Protein AF-A0A850RDX6-F1 (afdb_monomer_lite)

Radius of gyration: 17.71 Å; chains: 1; bounding box: 39×36×41 Å

pLDDT: mean 87.38, std 7.44, range [51.72, 96.69]

Structure (mmCIF, N/CA/C/O backbone):
data_AF-A0A850RDX6-F1
#
_entry.id   AF-A0A850RDX6-F1
#
loop_
_atom_site.group_PDB
_atom_site.id
_atom_site.type_symbol
_atom_site.label_atom_id
_atom_site.label_alt_id
_atom_site.label_comp_id
_atom_site.label_asym_id
_atom_site.label_entity_id
_atom_site.label_seq_id
_atom_site.pdbx_PDB_ins_code
_atom_site.Cartn_x
_atom_site.Cartn_y
_atom_site.Cartn_z
_atom_site.occupancy
_atom_site.B_iso_or_equiv
_atom_site.auth_seq_id
_atom_site.auth_comp_id
_atom_site.auth_asym_id
_atom_site.auth_atom_id
_atom_site.pdbx_PDB_model_num
ATOM 1 N N . MET A 1 1 ? 1.897 1.289 -4.566 1.00 67.62 1 MET A N 1
ATOM 2 C CA . MET A 1 1 ? 2.453 -0.069 -4.404 1.00 67.62 1 MET A CA 1
ATOM 3 C C . MET A 1 1 ? 2.011 -0.665 -3.078 1.00 67.62 1 MET A C 1
ATOM 5 O O . MET A 1 1 ? 1.004 -1.348 -3.097 1.00 67.62 1 MET A O 1
ATOM 9 N N . ILE A 1 2 ? 2.651 -0.337 -1.947 1.00 82.31 2 ILE A N 1
ATOM 10 C CA . ILE A 1 2 ? 2.385 -0.989 -0.646 1.00 82.31 2 ILE A CA 1
ATOM 11 C C . ILE A 1 2 ? 0.905 -0.919 -0.239 1.00 82.31 2 ILE A C 1
ATOM 13 O O . ILE A 1 2 ? 0.315 -1.937 0.099 1.00 82.31 2 ILE A O 1
ATOM 17 N N . GLY A 1 3 ? 0.272 0.251 -0.385 1.00 88.31 3 GLY A N 1
ATOM 18 C CA . GLY A 1 3 ? -1.148 0.407 -0.048 1.00 88.31 3 GLY A CA 1
ATOM 19 C C . GLY A 1 3 ? -2.070 -0.517 -0.842 1.00 88.31 3 GLY A C 1
ATOM 20 O O . GLY A 1 3 ? -2.972 -1.102 -0.269 1.00 88.31 3 GLY A O 1
ATOM 21 N N . LEU A 1 4 ? -1.803 -0.737 -2.134 1.00 89.56 4 LEU A N 1
ATOM 22 C CA . LEU A 1 4 ? -2.600 -1.659 -2.954 1.00 89.56 4 LEU A CA 1
ATOM 23 C C . LEU A 1 4 ? -2.433 -3.115 -2.502 1.00 89.56 4 LEU A C 1
ATOM 25 O O . LEU A 1 4 ? -3.390 -3.874 -2.556 1.00 89.56 4 LEU A O 1
ATOM 29 N N . SER A 1 5 ? -1.242 -3.512 -2.051 1.00 88.88 5 SER A N 1
ATOM 30 C CA . SER A 1 5 ? -1.009 -4.858 -1.511 1.00 88.88 5 SER A CA 1
ATOM 31 C C . SER A 1 5 ? -1.754 -5.074 -0.192 1.00 88.88 5 SER A C 1
ATOM 33 O O . SER A 1 5 ? -2.373 -6.117 -0.013 1.00 88.88 5 SER A O 1
ATOM 35 N N . ILE A 1 6 ? -1.769 -4.072 0.694 1.00 90.06 6 ILE A N 1
ATOM 36 C CA . ILE A 1 6 ? -2.556 -4.119 1.937 1.00 90.06 6 ILE A CA 1
ATOM 37 C C . ILE A 1 6 ? -4.049 -4.265 1.613 1.00 90.06 6 ILE A C 1
ATOM 39 O O . ILE A 1 6 ? -4.718 -5.123 2.176 1.00 90.06 6 ILE A O 1
ATOM 43 N N . LEU A 1 7 ? -4.569 -3.486 0.661 1.00 92.44 7 LEU A N 1
ATOM 44 C CA . LEU A 1 7 ? -5.976 -3.576 0.258 1.00 92.44 7 LEU A CA 1
ATOM 45 C C . LEU A 1 7 ? -6.333 -4.954 -0.316 1.00 92.44 7 LEU A C 1
ATOM 47 O O . LEU A 1 7 ? -7.387 -5.483 0.014 1.00 92.44 7 LEU A O 1
ATOM 51 N N . GLN A 1 8 ? -5.447 -5.566 -1.108 1.00 92.31 8 GLN A N 1
ATOM 52 C CA . GLN A 1 8 ? -5.640 -6.929 -1.618 1.00 92.31 8 GLN A CA 1
ATOM 53 C C . GLN A 1 8 ? -5.712 -7.970 -0.499 1.00 92.31 8 GLN A C 1
ATOM 55 O O . GLN A 1 8 ? -6.580 -8.835 -0.531 1.00 92.31 8 GLN A O 1
ATOM 60 N N . LEU A 1 9 ? -4.865 -7.850 0.525 1.00 89.75 9 LEU A N 1
ATOM 61 C CA . LEU A 1 9 ? -4.893 -8.736 1.691 1.00 89.75 9 LEU A CA 1
ATOM 62 C C . LEU A 1 9 ? -6.160 -8.569 2.539 1.00 89.75 9 LEU A C 1
ATOM 64 O O . LEU A 1 9 ? -6.644 -9.528 3.137 1.00 89.75 9 LEU A O 1
ATOM 68 N N . LEU A 1 10 ? -6.695 -7.350 2.597 1.00 90.12 10 LEU A N 1
ATOM 69 C CA . LEU A 1 10 ? -7.866 -7.030 3.409 1.00 90.12 10 LEU A CA 1
ATOM 70 C C . LEU A 1 10 ? -9.194 -7.199 2.660 1.00 90.12 10 LEU A C 1
ATOM 72 O O . LEU A 1 10 ? -10.236 -7.248 3.310 1.00 90.12 10 LEU A O 1
ATOM 76 N N . LYS A 1 11 ? -9.198 -7.317 1.323 1.00 86.81 11 LYS A N 1
ATOM 77 C CA . LYS A 1 11 ? -10.439 -7.344 0.523 1.00 86.81 11 LYS A CA 1
ATOM 78 C C . LYS A 1 11 ? -11.389 -8.489 0.885 1.00 86.81 11 LYS A C 1
ATOM 80 O O . LYS A 1 11 ? -12.593 -8.350 0.719 1.00 86.81 11 LYS A O 1
ATOM 85 N N . SER A 1 12 ? -10.860 -9.595 1.411 1.00 79.81 12 SER A N 1
ATOM 86 C CA . SER A 1 12 ? -11.628 -10.771 1.844 1.00 79.81 12 SER A CA 1
ATOM 87 C C . SER A 1 12 ? -12.097 -10.711 3.305 1.00 79.81 12 SER A C 1
ATOM 89 O O . SER A 1 12 ? -12.653 -11.686 3.809 1.00 79.81 12 SER A O 1
ATOM 91 N N . LYS A 1 13 ? -11.866 -9.595 4.013 1.00 84.69 13 LYS A N 1
ATOM 92 C CA . LYS A 1 13 ? -12.228 -9.412 5.426 1.00 84.69 13 LYS A CA 1
ATOM 93 C C . LYS A 1 13 ? -13.452 -8.489 5.548 1.00 84.69 13 LYS A C 1
ATOM 95 O O . LYS A 1 13 ? -13.281 -7.288 5.746 1.00 84.69 13 LYS A O 1
ATOM 100 N N . PRO A 1 14 ? -14.691 -9.019 5.490 1.00 73.81 14 PRO A N 1
ATOM 101 C CA . PRO A 1 14 ? -15.913 -8.206 5.407 1.00 73.81 14 PRO A CA 1
ATOM 102 C C . PRO A 1 14 ? -16.181 -7.339 6.647 1.00 73.81 14 PRO A C 1
ATOM 104 O O . PRO A 1 14 ?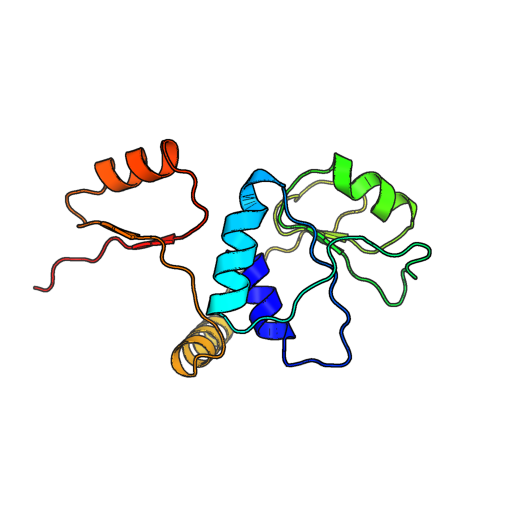 -16.933 -6.373 6.575 1.00 73.81 14 PRO A O 1
ATOM 107 N N . ILE A 1 15 ? -15.560 -7.664 7.782 1.00 81.19 15 ILE A N 1
ATOM 108 C CA . ILE A 1 15 ? -15.708 -6.926 9.044 1.00 81.19 15 ILE A CA 1
ATOM 109 C C . ILE A 1 15 ? -14.949 -5.586 9.000 1.00 81.19 15 ILE A C 1
ATOM 111 O O . ILE A 1 15 ? -15.291 -4.650 9.721 1.00 81.19 15 ILE A O 1
ATOM 115 N N . ILE A 1 16 ? -13.929 -5.463 8.145 1.00 86.94 16 ILE A N 1
ATOM 116 C CA . ILE A 1 16 ? -13.044 -4.299 8.123 1.00 86.94 16 ILE A CA 1
ATOM 117 C C . ILE A 1 16 ? -13.573 -3.275 7.117 1.00 86.94 16 ILE A C 1
ATOM 119 O O . ILE A 1 16 ? -13.501 -3.470 5.904 1.00 86.94 16 ILE A O 1
ATOM 123 N N . LYS A 1 17 ? -14.065 -2.140 7.623 1.00 90.44 17 LYS A N 1
ATOM 124 C CA . LYS A 1 17 ? -14.367 -0.967 6.793 1.00 90.44 17 LYS A CA 1
ATOM 125 C C . LYS A 1 17 ? -13.074 -0.218 6.488 1.00 90.44 17 LYS A C 1
ATOM 127 O O . LYS A 1 17 ? -12.299 0.079 7.392 1.00 90.44 17 LYS A O 1
ATOM 132 N N . ILE A 1 18 ? -12.847 0.086 5.212 1.00 92.00 18 ILE A N 1
ATOM 133 C CA . ILE A 1 18 ? -11.614 0.725 4.748 1.00 92.00 18 ILE A CA 1
ATOM 134 C C . ILE A 1 18 ? -11.935 2.058 4.078 1.00 92.00 18 ILE A C 1
ATOM 136 O O . ILE A 1 18 ? -12.694 2.119 3.107 1.00 92.00 18 ILE A O 1
ATOM 140 N N . TRP A 1 19 ? -11.273 3.108 4.560 1.00 92.50 19 TRP A N 1
ATOM 141 C CA . TRP A 1 19 ? -11.228 4.424 3.932 1.00 92.50 19 TRP A CA 1
ATOM 142 C C . TRP A 1 19 ? -9.841 4.647 3.339 1.00 92.50 19 TRP A C 1
ATOM 144 O O . TRP A 1 19 ? -8.834 4.518 4.034 1.00 92.50 19 TRP A O 1
ATOM 154 N N . SER A 1 20 ? -9.771 4.977 2.050 1.00 91.88 20 SER A N 1
ATOM 155 C CA . SER A 1 20 ? -8.499 5.176 1.351 1.00 91.88 20 SER A CA 1
ATOM 156 C C . SER A 1 20 ? -8.303 6.644 0.992 1.00 91.88 20 SER A C 1
ATOM 158 O O . SER A 1 20 ? -8.996 7.169 0.122 1.00 91.88 20 SER A O 1
ATOM 160 N N . GLN A 1 21 ? -7.323 7.293 1.616 1.00 91.38 21 GLN A N 1
ATOM 161 C CA . GLN A 1 21 ? -6.906 8.650 1.264 1.00 91.38 21 GLN A CA 1
ATOM 162 C C . GLN A 1 21 ? -5.770 8.594 0.240 1.00 91.38 21 GLN A C 1
ATOM 164 O O . GLN A 1 21 ? -4.687 8.076 0.520 1.00 91.38 21 GLN A O 1
ATOM 169 N N . VAL A 1 22 ? -6.005 9.123 -0.962 1.00 89.50 22 VAL A N 1
ATOM 170 C CA . VAL A 1 22 ? -5.027 9.114 -2.058 1.00 89.50 22 VAL A CA 1
ATOM 171 C C . VAL A 1 22 ? -4.840 10.533 -2.577 1.00 89.50 22 VAL A C 1
ATOM 173 O O . VAL A 1 22 ? -5.804 11.265 -2.775 1.00 89.50 22 VAL A O 1
ATOM 176 N N . ARG A 1 23 ? -3.584 10.930 -2.819 1.00 86.75 23 ARG A N 1
ATOM 177 C CA . ARG A 1 23 ? -3.266 12.236 -3.421 1.00 86.75 23 ARG A CA 1
ATOM 178 C C . ARG A 1 23 ? -3.949 12.361 -4.788 1.00 86.75 23 ARG A C 1
ATOM 180 O O . ARG A 1 23 ? -3.954 11.387 -5.539 1.00 86.75 23 ARG A O 1
ATOM 187 N N . SER A 1 24 ? -4.412 13.558 -5.144 1.00 86.12 24 SER A N 1
ATOM 188 C CA . SER A 1 24 ? -5.046 13.848 -6.444 1.00 86.12 24 SER A CA 1
ATOM 189 C C . SER A 1 24 ? -4.222 13.330 -7.630 1.00 86.12 24 SER A C 1
ATOM 191 O O . SER A 1 24 ? -4.732 12.601 -8.473 1.00 86.12 24 SER A O 1
ATOM 193 N N . THR A 1 25 ? -2.908 13.572 -7.621 1.00 84.75 25 THR A N 1
ATOM 194 C CA . THR A 1 25 ? -1.972 13.116 -8.667 1.00 84.75 25 THR A CA 1
ATOM 195 C C . THR A 1 25 ? -1.857 11.595 -8.809 1.00 84.75 25 THR A C 1
ATOM 197 O O . THR A 1 25 ? -1.325 11.107 -9.801 1.00 84.75 25 THR A O 1
ATOM 200 N N . ALA A 1 26 ? -2.333 10.824 -7.830 1.00 84.19 26 ALA A N 1
ATOM 201 C CA . ALA A 1 26 ? -2.317 9.366 -7.846 1.00 84.19 26 ALA A CA 1
ATOM 202 C C . ALA A 1 26 ? -3.717 8.747 -7.995 1.00 84.19 26 ALA A C 1
ATOM 204 O O . ALA A 1 26 ? -3.811 7.520 -8.022 1.00 84.19 26 ALA A O 1
ATOM 205 N N . GLN A 1 27 ? -4.787 9.546 -8.108 1.00 88.00 27 GLN A N 1
ATOM 206 C CA . GLN A 1 27 ? -6.162 9.039 -8.180 1.00 88.00 27 GLN A CA 1
ATOM 207 C C . GLN A 1 27 ? -6.404 8.181 -9.421 1.00 88.00 27 GLN A C 1
ATOM 209 O O . GLN A 1 27 ? -6.876 7.056 -9.279 1.00 88.00 27 GLN A O 1
ATOM 214 N N . THR A 1 28 ? -6.015 8.652 -10.610 1.00 88.31 28 THR A N 1
ATOM 215 C CA . THR A 1 28 ? -6.174 7.889 -11.862 1.00 88.31 28 THR A CA 1
ATOM 216 C C . THR A 1 28 ? -5.468 6.538 -11.783 1.00 88.31 28 THR A C 1
ATOM 218 O O . THR A 1 28 ? -6.052 5.500 -12.087 1.00 88.31 28 THR A O 1
ATOM 221 N N . TYR A 1 29 ? -4.226 6.533 -11.287 1.00 86.25 29 TYR A N 1
ATOM 222 C CA . TYR A 1 29 ? -3.457 5.305 -11.099 1.00 86.25 29 TYR A CA 1
ATOM 223 C C . TYR A 1 29 ? -4.118 4.363 -10.085 1.00 86.25 29 TYR A C 1
ATOM 225 O O . TYR A 1 29 ? -4.246 3.168 -10.336 1.00 86.25 29 TYR A O 1
ATOM 233 N N . PHE A 1 30 ? -4.549 4.892 -8.938 1.00 88.75 30 PHE A N 1
ATOM 234 C CA . PHE A 1 30 ? -5.223 4.105 -7.911 1.00 88.75 30 PHE A CA 1
ATOM 235 C C . PHE A 1 30 ? -6.521 3.489 -8.433 1.00 88.75 30 PHE A C 1
ATOM 237 O O . PHE A 1 30 ? -6.763 2.312 -8.194 1.00 88.75 30 PHE A O 1
ATOM 244 N N . HIS A 1 31 ? -7.316 4.252 -9.185 1.00 90.75 31 HIS A N 1
ATOM 245 C CA . HIS A 1 31 ? -8.566 3.778 -9.765 1.00 90.75 31 HIS A CA 1
ATOM 246 C C . HIS A 1 31 ? -8.339 2.635 -10.758 1.00 90.75 31 HIS A C 1
ATOM 248 O O . HIS A 1 31 ? -8.973 1.591 -10.630 1.00 90.75 31 HIS A O 1
ATOM 254 N N . SER A 1 32 ? -7.389 2.805 -11.683 1.00 89.81 32 SER A N 1
ATOM 255 C CA . SER A 1 32 ? -7.028 1.774 -12.660 1.00 89.81 32 SER A CA 1
ATOM 256 C C . SER A 1 32 ? -6.565 0.482 -11.976 1.00 89.81 32 SER A C 1
ATOM 258 O O . SER A 1 32 ? -7.090 -0.589 -12.268 1.00 89.81 32 SER A O 1
ATOM 260 N N . ARG A 1 33 ? -5.662 0.568 -10.988 1.00 89.50 33 ARG A N 1
ATOM 261 C CA . ARG A 1 33 ? -5.189 -0.624 -10.261 1.00 89.50 33 ARG A CA 1
ATOM 262 C C . ARG A 1 33 ? -6.259 -1.263 -9.384 1.00 89.50 33 ARG A C 1
ATOM 264 O O . ARG A 1 33 ? -6.258 -2.472 -9.204 1.00 89.50 33 ARG A O 1
ATOM 271 N N . ARG A 1 34 ? -7.180 -0.469 -8.838 1.00 91.62 34 ARG A N 1
ATOM 272 C CA . ARG A 1 34 ? -8.323 -0.981 -8.078 1.00 91.62 34 ARG A CA 1
ATOM 273 C C . ARG A 1 34 ? -9.224 -1.851 -8.957 1.00 91.62 34 ARG A C 1
ATOM 275 O O . ARG A 1 34 ? -9.662 -2.896 -8.496 1.00 91.62 34 ARG A O 1
ATOM 282 N N . GLN A 1 35 ? -9.477 -1.433 -10.197 1.00 91.75 35 GLN A N 1
ATOM 283 C CA . GLN A 1 35 ? -10.248 -2.225 -11.161 1.00 91.75 35 GLN A CA 1
ATOM 284 C C . GLN A 1 35 ? -9.504 -3.503 -11.559 1.00 91.75 35 GLN A C 1
ATOM 286 O O . GLN A 1 35 ? -10.083 -4.579 -11.514 1.00 91.75 35 GLN A O 1
ATOM 291 N N . GLU A 1 36 ? -8.214 -3.394 -11.880 1.00 90.50 36 GLU A N 1
ATOM 292 C CA . GLU A 1 36 ? -7.377 -4.537 -12.272 1.00 90.50 36 GLU A CA 1
ATOM 293 C C . GLU A 1 36 ? -7.289 -5.620 -11.185 1.00 90.50 36 GLU A C 1
ATOM 295 O O . GLU A 1 36 ? -7.279 -6.805 -11.497 1.00 90.50 36 GLU A O 1
ATOM 300 N N . TYR A 1 37 ? -7.238 -5.229 -9.908 1.00 90.31 37 TYR A N 1
ATOM 301 C CA . TYR A 1 37 ? -7.087 -6.158 -8.776 1.00 90.31 37 TYR A CA 1
ATOM 302 C C . TYR A 1 37 ? -8.408 -6.588 -8.137 1.00 90.31 37 TYR A C 1
ATOM 304 O O . TYR A 1 37 ? -8.395 -7.214 -7.068 1.00 90.31 37 TYR A O 1
ATOM 312 N N . ASP A 1 38 ? -9.529 -6.227 -8.766 1.00 91.00 38 ASP A N 1
ATOM 313 C CA . ASP A 1 38 ? -10.878 -6.474 -8.265 1.00 91.00 38 ASP A CA 1
ATOM 314 C C . ASP A 1 38 ? -11.024 -6.039 -6.795 1.00 91.00 38 ASP A C 1
ATOM 316 O O . ASP A 1 38 ? -11.301 -6.818 -5.879 1.00 91.00 38 ASP A O 1
ATOM 320 N N . LEU A 1 39 ? -10.685 -4.772 -6.545 1.00 91.56 39 LEU A N 1
ATOM 321 C CA . LEU A 1 39 ? -10.780 -4.149 -5.232 1.00 91.56 39 LEU A CA 1
ATOM 322 C C . LEU A 1 39 ? -12.093 -3.353 -5.109 1.00 91.56 39 LEU A C 1
ATOM 324 O O . LEU A 1 39 ? -12.447 -2.597 -6.027 1.00 91.56 39 LEU A O 1
ATOM 328 N N . PRO A 1 40 ? -12.786 -3.423 -3.955 1.00 90.81 40 PRO A N 1
ATOM 329 C CA . PRO A 1 40 ? -13.976 -2.621 -3.693 1.00 90.81 40 PRO A CA 1
ATOM 330 C C . PRO A 1 40 ? -13.744 -1.124 -3.902 1.00 90.81 40 PRO A C 1
ATOM 332 O O . PRO A 1 40 ? -12.631 -0.613 -3.763 1.00 90.81 40 PRO A O 1
ATOM 335 N N . ALA A 1 41 ? -14.812 -0.393 -4.215 1.00 89.44 41 ALA A N 1
ATOM 336 C CA . ALA A 1 41 ? -14.769 1.063 -4.237 1.00 89.44 41 ALA A CA 1
ATOM 337 C C . ALA A 1 41 ? -14.658 1.594 -2.800 1.00 89.44 41 ALA A C 1
ATOM 339 O O . ALA A 1 41 ? -15.645 1.681 -2.072 1.00 89.44 41 ALA A O 1
ATOM 340 N N . TYR A 1 42 ? -13.438 1.925 -2.383 1.00 90.00 42 TYR A N 1
ATOM 341 C CA . TYR A 1 42 ? -13.185 2.477 -1.057 1.00 90.00 42 TYR A CA 1
ATOM 342 C C . TYR A 1 42 ? -13.631 3.933 -0.960 1.00 90.00 42 TYR A C 1
ATOM 344 O O . TYR A 1 42 ? -13.430 4.734 -1.878 1.00 90.00 42 TYR A O 1
ATOM 352 N N . GLN A 1 43 ? -14.196 4.288 0.190 1.00 87.62 43 GLN A N 1
ATOM 353 C CA . GLN A 1 43 ? -14.574 5.663 0.485 1.00 87.62 43 GLN A CA 1
ATOM 354 C C . GLN A 1 43 ? -13.314 6.523 0.651 1.00 87.62 43 GLN A C 1
ATOM 356 O O . GLN A 1 43 ? -12.383 6.152 1.368 1.00 87.62 43 GLN A O 1
ATOM 361 N N . GLN A 1 44 ? -13.288 7.681 -0.013 1.00 84.44 44 GLN A N 1
ATOM 362 C CA . GLN A 1 44 ? -12.183 8.645 0.074 1.00 84.44 44 GLN A CA 1
ATOM 363 C C . GLN A 1 44 ? -12.458 9.799 1.037 1.00 84.44 44 GLN A C 1
ATOM 365 O O . GLN A 1 44 ? -11.630 10.687 1.173 1.00 84.44 44 GLN A O 1
ATOM 370 N N . LEU A 1 45 ? -13.604 9.822 1.713 1.00 84.88 45 LEU A N 1
ATOM 371 C CA . LEU A 1 45 ? -13.892 10.796 2.762 1.00 84.88 45 LEU A CA 1
ATOM 372 C C . LEU A 1 45 ? -13.901 10.064 4.097 1.00 84.88 45 LEU A C 1
ATOM 374 O O . LEU A 1 45 ? -14.561 9.035 4.227 1.00 84.88 45 LEU A O 1
ATOM 378 N N . LEU A 1 46 ? -13.145 10.579 5.068 1.00 85.19 46 LEU A N 1
ATOM 379 C CA . LEU A 1 46 ? -13.192 10.060 6.430 1.00 85.19 46 LEU A CA 1
ATOM 380 C C . LEU A 1 46 ? -14.518 10.485 7.075 1.00 85.19 46 LEU A C 1
ATOM 382 O O . LEU A 1 46 ? -14.886 11.661 6.977 1.00 85.19 46 LEU A O 1
ATOM 386 N N . PRO A 1 47 ? -15.244 9.565 7.728 1.00 85.00 47 PRO A N 1
ATOM 387 C CA . PRO A 1 47 ? -16.440 9.926 8.466 1.00 85.00 47 PRO A CA 1
ATOM 388 C C . PRO A 1 47 ? -16.062 10.772 9.685 1.00 85.00 47 PRO A C 1
ATOM 390 O O . PRO A 1 47 ? -14.948 10.703 10.208 1.00 85.00 47 PRO A O 1
ATOM 393 N N . ARG A 1 48 ? -17.011 11.585 10.151 1.00 82.06 48 ARG A N 1
ATOM 394 C CA . ARG A 1 48 ? -16.871 12.290 11.429 1.00 82.06 48 ARG A CA 1
ATOM 395 C C . ARG A 1 48 ? -17.107 11.308 12.576 1.00 82.06 48 ARG A C 1
ATOM 397 O O . ARG A 1 48 ? -17.927 10.406 12.439 1.00 82.06 48 ARG A O 1
ATOM 404 N N . GLY A 1 49 ? -16.425 11.518 13.702 1.00 82.69 49 GLY A N 1
ATOM 405 C CA . GLY A 1 49 ? -16.637 10.721 14.915 1.00 82.69 49 GLY A CA 1
ATOM 406 C C . GLY A 1 49 ? -16.061 9.306 14.847 1.00 82.69 49 GLY A C 1
ATOM 407 O O . GLY A 1 49 ? -16.670 8.382 15.370 1.00 82.69 49 GLY A O 1
ATOM 408 N N . LEU A 1 50 ? -14.911 9.122 14.188 1.00 88.81 50 LEU A N 1
ATOM 409 C CA . LEU A 1 50 ? -14.177 7.857 14.250 1.00 88.81 50 LEU A CA 1
ATOM 410 C C . LEU A 1 50 ? -13.776 7.552 15.698 1.00 88.81 50 LEU A C 1
ATOM 412 O O . LEU A 1 50 ? -13.175 8.387 16.373 1.00 88.81 50 LEU A O 1
ATOM 416 N N . GLU A 1 51 ? -14.085 6.345 16.160 1.00 90.50 51 GLU A N 1
ATOM 417 C CA . GLU A 1 51 ? -13.693 5.887 17.488 1.00 90.50 51 GLU A CA 1
ATOM 418 C C . GLU A 1 51 ? -12.277 5.308 17.459 1.00 90.50 51 GLU A C 1
ATOM 420 O O . GLU A 1 51 ? -11.970 4.411 16.669 1.00 90.50 51 GLU A O 1
ATOM 425 N N . ALA A 1 52 ? -11.417 5.776 18.364 1.00 88.50 52 ALA A N 1
ATOM 426 C CA . ALA A 1 52 ? -10.029 5.322 18.455 1.00 88.50 52 ALA A CA 1
ATOM 427 C C . ALA A 1 52 ? -9.893 3.816 18.743 1.00 88.50 52 ALA A C 1
ATOM 429 O O . ALA A 1 52 ? -8.956 3.187 18.264 1.00 88.50 52 ALA A O 1
ATOM 430 N N . ALA A 1 53 ? -10.834 3.223 19.487 1.00 89.25 53 ALA A N 1
ATOM 431 C CA . ALA A 1 53 ? -10.791 1.807 19.860 1.00 89.25 53 ALA A CA 1
ATOM 432 C C . ALA A 1 53 ? -11.002 0.848 18.673 1.00 89.25 53 ALA A C 1
ATOM 434 O O . ALA A 1 53 ? -10.598 -0.310 18.740 1.00 89.25 53 ALA A O 1
ATOM 435 N N . SER A 1 54 ? -11.633 1.318 17.593 1.00 91.81 54 SER A N 1
ATOM 436 C CA . SER A 1 54 ? -12.016 0.503 16.432 1.00 91.81 54 SER A CA 1
ATOM 437 C C . SER A 1 54 ? -11.415 1.002 15.114 1.00 91.81 54 SER A C 1
ATOM 439 O O . SER A 1 54 ? -11.730 0.474 14.047 1.00 91.81 54 SER A O 1
ATOM 441 N N . THR A 1 55 ? -10.522 1.993 15.174 1.00 94.44 55 THR A N 1
ATOM 442 C CA . THR A 1 55 ? -9.941 2.645 13.997 1.00 94.44 55 THR A CA 1
ATOM 443 C C . THR A 1 55 ? -8.422 2.608 14.059 1.00 94.44 55 THR A C 1
ATOM 4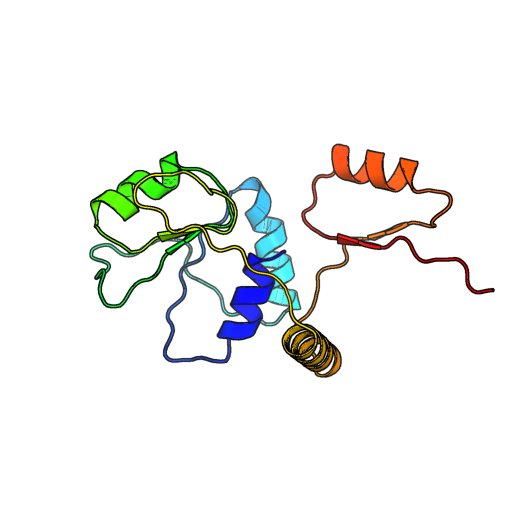45 O O . THR A 1 55 ? -7.838 3.028 15.049 1.00 94.44 55 THR A O 1
ATOM 448 N N . LEU A 1 56 ? -7.777 2.181 12.971 1.00 94.88 56 LEU A N 1
ATOM 449 C CA . LEU A 1 56 ? -6.330 2.274 12.782 1.00 94.88 56 LEU A CA 1
ATOM 450 C C . LEU A 1 56 ? -6.022 3.083 11.523 1.00 94.88 56 LEU A C 1
ATOM 452 O O . LEU A 1 56 ? -6.554 2.802 10.448 1.00 94.88 56 LEU A O 1
ATOM 456 N N . VAL A 1 57 ? -5.125 4.058 11.645 1.00 95.44 57 VAL A N 1
ATOM 457 C CA . VAL A 1 57 ? -4.607 4.820 10.508 1.00 95.44 57 VAL A CA 1
ATOM 458 C C . VAL A 1 57 ? -3.290 4.197 10.059 1.00 95.44 57 VAL A C 1
ATOM 460 O O . VAL A 1 57 ? -2.365 4.068 10.854 1.00 95.44 57 VAL A O 1
ATOM 463 N N . ILE A 1 58 ? -3.185 3.850 8.774 1.00 95.38 58 ILE A N 1
ATOM 464 C CA . ILE A 1 58 ? -1.940 3.364 8.165 1.00 95.38 58 ILE A CA 1
ATOM 465 C C . ILE A 1 58 ? -1.401 4.437 7.214 1.00 95.38 58 ILE A C 1
ATOM 467 O O . ILE A 1 58 ? -1.960 4.669 6.139 1.00 95.38 58 ILE A O 1
ATOM 471 N N . ASP A 1 59 ? -0.306 5.088 7.597 1.00 94.81 59 ASP A N 1
ATOM 472 C CA . ASP A 1 59 ? 0.391 6.074 6.779 1.00 94.81 59 ASP A CA 1
ATOM 473 C C . ASP A 1 59 ? 1.41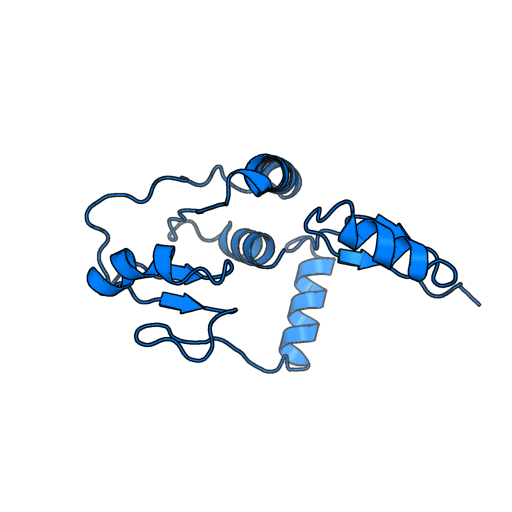2 5.420 5.837 1.00 94.81 59 ASP A C 1
ATOM 475 O O . ASP A 1 59 ? 2.335 4.705 6.232 1.00 94.81 59 ASP A O 1
ATOM 479 N N . LEU A 1 60 ? 1.248 5.743 4.557 1.00 92.25 60 LEU A N 1
ATOM 480 C CA . LEU A 1 60 ? 2.127 5.358 3.454 1.00 92.25 60 LEU A CA 1
ATOM 481 C C . LEU A 1 60 ? 2.564 6.578 2.628 1.00 92.25 60 LEU A C 1
ATOM 483 O O . LEU A 1 60 ? 3.163 6.430 1.560 1.00 92.25 60 LEU A O 1
ATOM 487 N N . ALA A 1 61 ? 2.175 7.781 3.056 1.00 89.88 61 ALA A N 1
ATOM 488 C CA . ALA A 1 61 ? 2.366 9.024 2.327 1.00 89.88 61 ALA A CA 1
ATOM 489 C C . ALA A 1 61 ? 3.473 9.889 2.932 1.00 89.88 61 ALA A C 1
ATOM 491 O O . ALA A 1 61 ? 4.026 10.704 2.189 1.00 89.88 61 ALA A O 1
ATOM 492 N N . GLY A 1 62 ? 3.763 9.737 4.228 1.00 91.00 62 GLY A N 1
ATOM 493 C CA . GLY A 1 62 ? 4.830 10.455 4.921 1.00 91.00 62 GLY A CA 1
ATOM 494 C C . GLY A 1 62 ? 4.601 11.961 5.023 1.00 91.00 62 GLY A C 1
ATOM 495 O O . GLY A 1 62 ? 5.556 12.727 4.973 1.00 91.00 62 GLY A O 1
ATOM 496 N N . ARG A 1 63 ? 3.338 12.399 5.086 1.00 91.88 63 ARG A N 1
ATOM 497 C CA . ARG A 1 63 ? 2.959 13.814 5.226 1.00 91.88 63 ARG A CA 1
ATOM 498 C C . ARG A 1 63 ? 2.362 14.051 6.601 1.00 91.88 63 ARG A C 1
ATOM 500 O O . ARG A 1 63 ? 1.177 13.791 6.801 1.00 91.88 63 ARG A O 1
ATOM 507 N N . VAL A 1 64 ? 3.198 14.501 7.534 1.00 92.81 64 VAL A N 1
ATOM 508 C CA . VAL A 1 64 ? 2.837 14.696 8.947 1.00 92.81 64 VAL A CA 1
ATOM 509 C C . VAL A 1 64 ? 1.643 15.637 9.086 1.00 92.81 64 VAL A C 1
ATOM 511 O O . VAL A 1 64 ? 0.743 15.367 9.875 1.00 92.81 64 VAL A O 1
ATOM 514 N N . GLU A 1 65 ? 1.579 16.688 8.271 1.00 93.31 65 GLU A N 1
ATOM 515 C CA . GLU A 1 65 ? 0.514 17.691 8.278 1.00 93.31 65 GLU A CA 1
ATOM 516 C C . GLU A 1 65 ? -0.887 17.089 8.083 1.00 93.31 65 GLU A C 1
ATOM 518 O O . GLU A 1 65 ? -1.854 17.554 8.681 1.00 93.31 65 GLU A O 1
ATOM 523 N N . ASN A 1 66 ? -0.991 15.992 7.328 1.00 91.19 66 ASN A N 1
ATOM 524 C CA . ASN A 1 66 ? -2.256 15.289 7.109 1.00 91.19 66 ASN A CA 1
ATOM 525 C C . ASN A 1 66 ? -2.640 14.373 8.281 1.00 91.19 66 ASN A C 1
ATOM 527 O O . ASN A 1 66 ? -3.782 13.927 8.364 1.00 91.19 66 ASN A O 1
ATOM 531 N N . LEU A 1 67 ? -1.685 14.051 9.156 1.00 93.88 67 LEU A N 1
ATOM 532 C CA . LEU A 1 67 ? -1.857 13.125 10.273 1.00 93.88 67 LEU A CA 1
ATOM 533 C C . LEU A 1 67 ? -2.144 13.856 11.586 1.00 93.88 67 LEU A C 1
ATOM 535 O O . LEU A 1 67 ? -2.814 13.288 12.444 1.00 93.88 67 LEU A O 1
ATOM 539 N N . VAL A 1 68 ? -1.710 15.116 11.731 1.00 94.12 68 VAL A N 1
ATOM 540 C CA . VAL A 1 68 ? -1.933 15.929 12.943 1.00 94.12 68 VAL A CA 1
ATOM 541 C C . VAL A 1 68 ? -3.394 15.897 13.423 1.00 94.12 68 VAL A C 1
ATOM 543 O O . VAL A 1 68 ? -3.598 15.596 14.601 1.00 94.12 68 VAL A O 1
ATOM 546 N N . PRO A 1 69 ? -4.422 16.107 12.573 1.00 92.50 69 PRO A N 1
ATOM 547 C CA . PRO A 1 69 ? -5.811 16.079 13.038 1.00 92.50 69 PRO A CA 1
ATOM 548 C C . PRO A 1 69 ? -6.247 14.703 13.563 1.00 92.50 69 PRO A C 1
ATOM 550 O O . PRO A 1 69 ? -7.050 14.617 14.488 1.00 92.50 69 PRO A O 1
ATOM 553 N N . LEU A 1 70 ? -5.708 13.619 12.996 1.00 93.31 70 LEU A N 1
ATOM 554 C CA . LEU A 1 70 ? -6.025 12.241 13.389 1.00 93.31 70 LEU A CA 1
ATOM 555 C C . LEU A 1 70 ? -5.364 11.887 14.727 1.00 93.31 70 LEU A C 1
ATOM 557 O O . LEU A 1 70 ? -5.989 11.270 15.588 1.00 93.31 70 LEU A O 1
ATOM 561 N N . ILE A 1 71 ? -4.129 12.353 14.932 1.00 93.62 71 ILE A N 1
ATOM 562 C CA . ILE A 1 71 ? -3.399 12.214 16.198 1.00 93.62 71 ILE A CA 1
ATOM 563 C C . ILE A 1 71 ? -4.104 13.006 17.307 1.00 93.62 71 ILE A C 1
ATOM 565 O O . ILE A 1 71 ? -4.269 12.502 18.416 1.00 93.62 71 ILE A O 1
ATOM 569 N N . GLN A 1 72 ? -4.583 14.221 17.016 1.00 92.31 72 GLN A N 1
ATOM 570 C CA . GLN A 1 72 ? -5.353 15.032 17.970 1.00 92.31 72 GLN A CA 1
ATOM 571 C C . GLN A 1 72 ? -6.677 14.366 18.374 1.00 92.31 72 GLN A C 1
ATOM 573 O O . GLN A 1 72 ? -7.091 14.471 19.527 1.00 92.31 72 GLN A O 1
ATOM 578 N N . GLN A 1 73 ? -7.300 13.615 17.461 1.00 91.25 73 GLN A N 1
ATOM 579 C CA . GLN A 1 73 ? -8.457 12.755 17.743 1.00 91.25 73 GLN A CA 1
ATOM 580 C C . GLN A 1 73 ? -8.093 11.460 18.489 1.00 91.25 73 GLN A C 1
ATOM 582 O O . GLN A 1 73 ? -8.966 10.637 18.753 1.00 91.25 73 GLN A O 1
ATOM 587 N N . ARG A 1 74 ? -6.817 11.278 18.856 1.00 92.94 74 ARG A N 1
ATOM 588 C CA . ARG A 1 74 ? -6.272 10.094 19.536 1.00 92.94 74 ARG A CA 1
ATOM 589 C C . ARG A 1 74 ? -6.440 8.797 18.744 1.00 92.94 74 ARG A C 1
ATOM 591 O O . ARG A 1 74 ? -6.456 7.721 19.337 1.00 92.94 74 ARG A O 1
ATOM 598 N N . LEU A 1 75 ? -6.547 8.879 17.418 1.00 95.19 75 LEU A N 1
ATOM 599 C CA . LEU A 1 75 ? -6.527 7.688 16.577 1.00 95.19 75 LEU A CA 1
ATOM 600 C C . LEU A 1 75 ? -5.107 7.101 16.567 1.00 95.19 75 LEU A C 1
ATOM 602 O O . LEU A 1 75 ? -4.147 7.859 16.403 1.00 95.19 75 LEU A O 1
ATOM 606 N N . PRO A 1 76 ? -4.936 5.775 16.708 1.00 96.44 76 PRO A N 1
ATOM 607 C CA . PRO A 1 76 ? -3.632 5.155 16.541 1.00 96.44 76 PRO A CA 1
ATOM 608 C C . PRO A 1 76 ? -3.172 5.300 15.085 1.00 96.44 76 PRO A C 1
ATOM 610 O O . PRO A 1 76 ? -3.906 4.981 14.145 1.00 96.44 76 PRO A O 1
ATOM 613 N N . VAL A 1 77 ? -1.941 5.785 14.903 1.00 96.69 77 VAL A N 1
ATOM 614 C CA . VAL A 1 77 ? -1.324 5.990 13.588 1.00 96.69 77 VAL A CA 1
ATOM 615 C C . VAL A 1 77 ? -0.077 5.131 13.466 1.00 96.69 77 VAL A C 1
ATOM 617 O O . VAL A 1 77 ? 0.880 5.298 14.220 1.00 96.69 77 VAL A O 1
ATOM 620 N N . TRP A 1 78 ? -0.076 4.228 12.491 1.00 96.56 78 TRP A N 1
ATOM 621 C CA . TRP A 1 78 ? 1.066 3.402 12.117 1.00 96.56 78 TRP A CA 1
ATOM 622 C C . TRP A 1 78 ? 1.630 3.892 10.790 1.00 96.56 78 TRP A C 1
ATOM 624 O O . TRP A 1 78 ? 0.901 3.954 9.806 1.00 96.56 78 TRP A O 1
ATOM 634 N N . SER A 1 79 ? 2.915 4.233 10.732 1.00 95.44 79 SER A N 1
ATOM 635 C CA . SER A 1 79 ? 3.559 4.697 9.499 1.00 95.44 79 SER A CA 1
ATOM 636 C C . SER A 1 79 ? 4.654 3.745 9.052 1.00 95.44 79 SER A C 1
ATOM 638 O O . SER A 1 79 ? 5.451 3.278 9.860 1.00 95.44 79 SER A O 1
ATOM 640 N N . LEU A 1 80 ? 4.731 3.501 7.744 1.00 92.50 80 LEU A N 1
ATOM 641 C CA . LEU A 1 80 ? 5.861 2.805 7.118 1.00 92.50 80 LEU A CA 1
ATOM 642 C C . LEU A 1 80 ? 6.922 3.784 6.582 1.00 92.50 80 LEU A C 1
ATOM 644 O O . LEU A 1 80 ? 7.899 3.357 5.972 1.00 92.50 80 LEU A O 1
ATOM 648 N N . ILE A 1 81 ? 6.715 5.094 6.758 1.00 92.44 81 ILE A N 1
ATOM 649 C CA . ILE A 1 81 ? 7.550 6.152 6.171 1.00 92.44 81 ILE A CA 1
ATOM 650 C C . ILE A 1 81 ? 8.167 7.055 7.249 1.00 92.44 81 ILE A C 1
ATOM 652 O O . ILE A 1 81 ? 9.323 7.447 7.128 1.00 92.44 81 ILE A O 1
ATOM 656 N N . LEU A 1 82 ? 7.412 7.389 8.297 1.00 94.00 82 LEU A N 1
ATOM 657 C CA . LEU A 1 82 ? 7.806 8.338 9.341 1.00 94.00 82 LEU A CA 1
ATOM 658 C C . LEU A 1 82 ? 8.324 7.591 10.574 1.00 94.00 82 LEU A C 1
ATOM 660 O O . LEU A 1 82 ? 7.542 6.971 11.291 1.00 94.00 82 LEU A O 1
ATOM 664 N N . SER A 1 83 ? 9.636 7.655 10.820 1.00 90.31 83 SER A N 1
ATOM 665 C CA . SER A 1 83 ? 10.302 6.872 11.873 1.00 90.31 83 SER A CA 1
ATOM 666 C C . SER A 1 83 ? 10.481 7.576 13.219 1.00 90.31 83 SER A C 1
ATOM 668 O O . SER A 1 83 ? 10.682 6.910 14.230 1.00 90.31 83 SER A O 1
ATOM 670 N N . GLN A 1 84 ? 10.417 8.909 13.248 1.00 88.69 84 GLN A N 1
ATOM 671 C CA . GLN A 1 84 ? 10.766 9.727 14.419 1.00 88.69 84 GLN A CA 1
ATOM 672 C C . GLN A 1 84 ? 9.728 10.829 14.675 1.00 88.69 84 GLN A C 1
ATOM 674 O O . GLN A 1 84 ? 10.067 11.974 14.965 1.00 88.69 84 GLN A O 1
ATOM 679 N N . THR A 1 85 ? 8.442 10.513 14.519 1.00 92.50 85 THR A N 1
ATOM 680 C CA . THR A 1 85 ? 7.354 11.485 14.693 1.00 92.50 85 THR A CA 1
ATOM 681 C C . THR A 1 85 ? 6.519 11.144 15.921 1.00 92.50 85 THR A C 1
ATOM 683 O O . THR A 1 85 ? 6.002 10.038 16.048 1.00 92.50 85 THR A O 1
ATOM 686 N N . VAL A 1 86 ? 6.374 12.111 16.831 1.00 92.00 86 VAL A N 1
ATOM 687 C CA . VAL A 1 86 ? 5.583 11.957 18.061 1.00 92.00 86 VAL A CA 1
ATOM 688 C C . VAL A 1 86 ? 4.130 11.613 17.722 1.00 92.00 86 VAL A C 1
ATOM 690 O O . VAL A 1 86 ? 3.531 12.221 16.837 1.00 92.00 86 VAL A O 1
ATOM 693 N N . GLY A 1 87 ? 3.562 10.639 18.437 1.00 92.62 87 GLY A N 1
ATOM 694 C CA . GLY A 1 87 ? 2.191 10.170 18.210 1.00 92.62 87 GLY A CA 1
ATOM 695 C C . GLY A 1 87 ? 2.027 9.241 17.001 1.00 92.62 87 GLY A C 1
ATOM 696 O O . GLY A 1 87 ? 0.903 8.854 16.693 1.00 92.62 87 GLY A O 1
ATOM 697 N N . ILE A 1 88 ? 3.123 8.865 16.332 1.00 96.12 88 ILE A N 1
ATOM 698 C CA . ILE A 1 88 ? 3.132 7.909 15.222 1.00 96.12 88 ILE A CA 1
ATOM 699 C C . ILE A 1 88 ? 4.002 6.715 15.599 1.00 96.12 88 ILE A C 1
ATOM 701 O O . ILE A 1 88 ? 5.164 6.861 15.974 1.00 96.12 88 ILE A O 1
ATOM 705 N N . GLN A 1 89 ? 3.449 5.515 15.451 1.00 96.12 89 GLN A N 1
ATOM 706 C CA . GLN A 1 89 ? 4.209 4.283 15.572 1.00 96.12 89 GLN A CA 1
ATOM 707 C C . GLN A 1 89 ? 4.843 3.947 14.224 1.00 96.12 89 GLN A C 1
ATOM 709 O O . GLN A 1 89 ? 4.151 3.680 13.241 1.00 96.12 89 GLN A O 1
ATOM 714 N N . PHE A 1 90 ? 6.170 3.935 14.178 1.00 95.12 90 PHE A N 1
ATOM 715 C CA . PHE A 1 90 ? 6.884 3.477 12.998 1.00 95.12 90 PHE A CA 1
ATOM 716 C C . PHE A 1 90 ? 6.855 1.955 12.901 1.00 95.12 90 PHE A C 1
ATOM 718 O O . PHE A 1 90 ? 7.190 1.255 13.856 1.00 95.12 90 PHE A O 1
ATOM 725 N N . ILE A 1 91 ? 6.485 1.449 11.730 1.00 90.50 91 ILE A N 1
ATOM 726 C CA . ILE A 1 91 ? 6.479 0.027 11.418 1.00 90.50 91 ILE A CA 1
ATOM 727 C C . ILE A 1 91 ? 7.613 -0.247 10.438 1.00 90.50 91 ILE A C 1
ATOM 729 O O . ILE A 1 91 ? 7.528 0.062 9.249 1.00 90.50 91 ILE A O 1
ATOM 733 N N . SER A 1 92 ? 8.670 -0.875 10.944 1.00 85.81 92 SER A N 1
ATOM 734 C CA . SER A 1 92 ? 9.672 -1.542 10.120 1.00 85.81 92 SER A CA 1
ATOM 735 C C . SER A 1 92 ? 10.028 -2.882 10.747 1.00 85.81 92 SER A C 1
ATOM 737 O O . SER A 1 92 ? 9.982 -3.040 11.967 1.00 85.81 92 SER A O 1
ATOM 739 N N . GLY A 1 93 ? 10.339 -3.861 9.908 1.00 79.06 93 GLY A N 1
ATOM 740 C CA . GLY A 1 93 ? 10.692 -5.195 10.362 1.00 79.06 93 GLY A CA 1
ATOM 741 C C . GLY A 1 93 ? 11.433 -5.966 9.275 1.00 79.06 93 GLY A C 1
ATOM 742 O O . GLY A 1 93 ? 11.205 -5.712 8.086 1.00 79.06 93 GLY A O 1
ATOM 743 N N . PRO A 1 94 ? 12.333 -6.884 9.660 1.00 79.19 94 PRO A N 1
ATOM 744 C CA . PRO A 1 94 ? 12.923 -7.819 8.716 1.00 79.19 94 PRO A CA 1
ATOM 745 C C . PRO A 1 94 ? 11.835 -8.727 8.131 1.00 79.19 94 PRO A C 1
ATOM 747 O O . PRO A 1 94 ? 10.852 -9.047 8.796 1.00 79.19 94 PRO A O 1
ATOM 750 N N . ILE A 1 95 ? 12.028 -9.157 6.885 1.00 80.38 95 ILE A N 1
ATOM 751 C CA . ILE A 1 95 ? 11.222 -10.220 6.279 1.00 80.38 95 ILE A CA 1
ATOM 752 C C . ILE A 1 95 ? 11.958 -11.529 6.535 1.00 80.38 95 ILE A C 1
ATOM 754 O O . ILE A 1 95 ? 13.079 -11.708 6.054 1.00 80.38 95 ILE A O 1
ATOM 758 N N . TRP A 1 96 ? 11.339 -12.445 7.276 1.00 89.50 96 TRP A N 1
ATOM 759 C CA . TRP A 1 96 ? 11.932 -13.750 7.544 1.00 89.50 96 TRP A CA 1
ATOM 760 C C . TRP A 1 96 ? 11.648 -14.732 6.398 1.00 89.50 96 TRP A C 1
ATOM 762 O O . TRP A 1 96 ? 10.716 -14.533 5.611 1.00 89.50 96 TRP A O 1
ATOM 772 N N . PRO A 1 97 ? 12.400 -15.844 6.291 1.00 90.50 97 PRO A N 1
ATOM 773 C CA . PRO A 1 97 ? 12.177 -16.835 5.236 1.00 90.50 97 PRO A CA 1
ATOM 774 C C . PRO A 1 97 ? 10.744 -17.391 5.184 1.00 90.50 97 PRO A C 1
ATOM 776 O O . PRO A 1 97 ? 10.232 -17.693 4.107 1.00 90.50 97 PRO A O 1
ATOM 779 N N . ALA A 1 98 ? 10.075 -17.529 6.333 1.00 90.94 98 ALA A N 1
ATOM 780 C CA . ALA A 1 98 ? 8.677 -17.958 6.390 1.00 90.94 98 ALA A CA 1
ATOM 781 C C . ALA A 1 98 ? 7.728 -16.921 5.766 1.00 90.94 98 ALA A C 1
ATOM 783 O O . ALA A 1 98 ? 6.894 -17.291 4.939 1.00 90.94 98 ALA A O 1
ATOM 784 N N . ASP A 1 99 ? 7.917 -15.639 6.081 1.00 89.19 99 ASP A N 1
ATOM 785 C CA . ASP A 1 99 ? 7.129 -14.536 5.521 1.00 89.19 99 ASP A CA 1
ATOM 786 C C . ASP A 1 99 ? 7.322 -14.437 4.007 1.00 89.19 99 ASP A C 1
ATOM 788 O O . ASP A 1 99 ? 6.366 -14.257 3.253 1.00 89.19 99 ASP A O 1
ATOM 792 N N . TYR A 1 100 ? 8.562 -14.624 3.544 1.00 88.12 100 TYR A N 1
ATOM 793 C CA . TYR A 1 100 ? 8.877 -14.622 2.121 1.00 88.12 100 TYR A CA 1
ATOM 794 C C . TYR A 1 100 ? 8.184 -15.771 1.380 1.00 88.12 100 TYR A C 1
ATOM 796 O O . TYR A 1 100 ? 7.554 -15.547 0.347 1.00 88.12 100 TYR A O 1
ATOM 804 N N . ARG A 1 101 ? 8.233 -16.996 1.926 1.00 91.25 101 ARG A N 1
ATOM 805 C CA . ARG A 1 101 ? 7.506 -18.148 1.361 1.00 91.25 101 ARG A CA 1
ATOM 806 C C . ARG A 1 101 ? 6.003 -17.899 1.311 1.00 91.25 101 ARG A C 1
ATOM 808 O O . ARG A 1 101 ? 5.372 -18.213 0.305 1.00 91.25 101 ARG A O 1
ATOM 815 N N . HIS A 1 102 ? 5.437 -17.310 2.361 1.00 90.94 102 HIS A N 1
ATOM 816 C CA . HIS A 1 102 ? 4.023 -16.960 2.377 1.00 90.94 102 HIS A CA 1
ATOM 817 C C . HIS A 1 102 ? 3.686 -15.924 1.295 1.00 90.94 102 HIS A C 1
ATOM 819 O O . HIS A 1 102 ? 2.734 -16.114 0.543 1.00 90.94 102 HIS A O 1
ATOM 825 N N . LEU A 1 103 ? 4.507 -14.883 1.130 1.00 89.12 103 LEU A N 1
ATOM 826 C CA . LEU A 1 103 ? 4.324 -13.891 0.069 1.00 89.12 103 LEU A CA 1
ATOM 827 C C . LEU A 1 103 ? 4.390 -14.520 -1.333 1.00 89.12 103 LEU A C 1
ATOM 829 O O . LEU A 1 103 ? 3.555 -14.202 -2.179 1.00 89.12 103 LEU A O 1
ATOM 833 N N . LEU A 1 104 ? 5.344 -15.426 -1.579 1.00 90.69 104 LEU A N 1
ATOM 834 C CA . LEU A 1 104 ? 5.431 -16.178 -2.837 1.00 90.69 104 LEU A CA 1
ATOM 835 C C . LEU A 1 104 ? 4.162 -16.996 -3.093 1.00 90.69 104 LEU A C 1
ATOM 837 O O . LEU A 1 104 ? 3.631 -16.954 -4.199 1.00 90.69 104 LEU A O 1
ATOM 841 N N . TYR A 1 105 ? 3.648 -17.682 -2.072 1.00 93.25 105 TYR A N 1
ATOM 842 C CA . TYR A 1 105 ? 2.401 -18.438 -2.168 1.00 93.25 105 TYR A CA 1
ATOM 843 C C . TYR A 1 105 ? 1.204 -17.539 -2.516 1.00 93.25 105 TYR A C 1
ATOM 845 O O . TYR A 1 105 ? 0.419 -17.868 -3.405 1.00 93.25 105 TYR A O 1
ATOM 853 N N . LEU A 1 106 ? 1.082 -16.372 -1.875 1.00 91.44 106 LEU A N 1
ATOM 854 C CA . LEU A 1 106 ? 0.020 -15.405 -2.175 1.00 91.44 106 LEU A CA 1
ATOM 855 C C . LEU A 1 106 ? 0.103 -14.879 -3.614 1.00 91.44 106 LEU A C 1
ATOM 857 O O . LEU A 1 106 ? -0.926 -14.667 -4.252 1.00 91.44 106 LEU A O 1
ATOM 861 N N . MET A 1 107 ? 1.313 -14.689 -4.145 1.00 90.38 107 MET A N 1
ATOM 862 C CA . MET A 1 107 ? 1.504 -14.303 -5.546 1.00 90.38 107 MET A CA 1
ATOM 863 C C . MET A 1 107 ? 1.182 -15.449 -6.507 1.00 90.38 107 MET A C 1
ATOM 865 O O . MET A 1 107 ? 0.485 -15.240 -7.495 1.00 90.38 107 MET A O 1
ATOM 869 N N . GLN A 1 108 ? 1.643 -16.666 -6.206 1.00 92.31 108 GLN A N 1
ATOM 870 C CA . GLN A 1 108 ? 1.381 -17.860 -7.014 1.00 92.31 108 GLN A CA 1
ATOM 871 C C . GLN A 1 108 ? -0.120 -18.162 -7.116 1.00 92.31 108 GLN A C 1
ATOM 873 O O . GLN A 1 108 ? -0.600 -18.568 -8.169 1.00 92.31 108 GLN A O 1
ATOM 878 N N . THR A 1 109 ? -0.861 -17.953 -6.029 1.00 90.56 109 THR A N 1
ATOM 879 C CA . THR A 1 109 ? -2.314 -18.171 -5.968 1.00 90.56 109 THR A CA 1
ATOM 880 C C . THR A 1 109 ? -3.135 -16.985 -6.480 1.00 90.56 109 THR A C 1
ATOM 882 O O . THR A 1 109 ? -4.361 -17.043 -6.451 1.00 90.56 109 THR A O 1
ATOM 885 N N . GLY A 1 110 ? -2.493 -15.901 -6.933 1.00 87.94 110 GLY A N 1
ATOM 886 C CA . GLY A 1 110 ? -3.180 -14.698 -7.413 1.00 87.94 110 GLY A CA 1
ATOM 887 C C . GLY A 1 110 ? -3.882 -13.888 -6.316 1.00 87.94 110 GLY A C 1
ATOM 888 O O . GLY A 1 110 ? -4.652 -12.983 -6.617 1.00 87.94 110 GLY A O 1
ATOM 889 N N . GLN A 1 111 ? -3.629 -14.176 -5.036 1.00 87.94 111 GLN A N 1
ATOM 890 C CA . GLN A 1 111 ? -4.182 -13.395 -3.923 1.00 87.94 111 GLN A CA 1
ATOM 891 C C . GLN A 1 111 ? -3.519 -12.016 -3.800 1.00 87.94 111 GLN A C 1
ATOM 893 O O . GLN A 1 111 ? -4.143 -11.069 -3.320 1.00 87.94 111 GLN A O 1
ATOM 898 N N . ILE A 1 112 ? -2.263 -11.892 -4.244 1.00 89.31 112 ILE A N 1
ATOM 899 C CA . ILE A 1 112 ? -1.561 -10.614 -4.380 1.00 89.31 112 ILE A CA 1
ATOM 900 C C . ILE A 1 112 ? -1.003 -10.475 -5.793 1.00 89.31 112 ILE A C 1
ATOM 902 O O . ILE A 1 112 ? -0.163 -11.256 -6.231 1.00 89.31 112 ILE A O 1
ATOM 906 N N . HIS A 1 113 ? -1.361 -9.373 -6.441 1.00 86.75 113 HIS A N 1
ATOM 907 C CA . HIS A 1 113 ? -0.721 -8.859 -7.639 1.00 86.75 113 HIS A CA 1
ATOM 908 C C . HIS A 1 113 ? 0.262 -7.746 -7.268 1.00 86.75 113 HIS A C 1
ATOM 910 O O . HIS A 1 113 ? -0.076 -6.779 -6.568 1.00 86.75 113 HIS A O 1
ATOM 916 N N . LEU A 1 114 ? 1.500 -7.870 -7.750 1.00 80.44 114 LEU A N 1
ATOM 917 C CA . LEU A 1 114 ? 2.514 -6.826 -7.640 1.00 80.44 114 LEU A CA 1
ATOM 918 C C . LEU A 1 114 ? 2.529 -5.982 -8.923 1.00 80.44 114 LEU A C 1
ATOM 920 O O . LEU A 1 114 ? 2.856 -6.515 -9.982 1.00 80.44 114 LEU A O 1
ATOM 924 N N . PRO A 1 115 ? 2.246 -4.666 -8.852 1.00 77.06 115 PRO A N 1
ATOM 925 C CA . PRO A 1 115 ? 2.291 -3.818 -10.037 1.00 77.06 115 PRO A CA 1
ATOM 926 C C . PRO A 1 115 ? 3.716 -3.718 -10.607 1.00 77.06 115 PRO A C 1
ATOM 928 O O . PRO A 1 115 ? 4.583 -3.043 -10.035 1.00 77.06 115 PRO A O 1
ATOM 931 N N . ILE A 1 116 ? 3.944 -4.344 -11.763 1.00 80.06 116 ILE A N 1
ATOM 932 C CA . ILE A 1 116 ? 5.110 -4.089 -12.616 1.00 80.06 116 ILE A CA 1
ATOM 933 C C . ILE A 1 116 ? 4.678 -3.055 -13.653 1.00 80.06 116 ILE A C 1
ATOM 935 O O . ILE A 1 116 ? 3.787 -3.301 -14.459 1.00 80.06 116 ILE A O 1
ATOM 939 N N . ALA A 1 117 ? 5.271 -1.864 -13.599 1.00 78.31 117 ALA A N 1
ATOM 940 C CA . ALA A 1 117 ? 4.926 -0.783 -14.518 1.00 78.31 117 ALA A CA 1
ATOM 941 C C . ALA A 1 117 ? 5.542 -0.993 -15.901 1.00 78.31 117 ALA A C 1
ATOM 943 O O . ALA A 1 117 ? 4.906 -0.708 -16.910 1.00 78.31 117 ALA A O 1
ATOM 944 N N . ARG A 1 118 ? 6.795 -1.454 -15.944 1.00 82.50 118 ARG A N 1
ATOM 945 C CA . ARG A 1 118 ? 7.528 -1.680 -17.191 1.00 82.50 118 ARG A CA 1
ATOM 946 C C . ARG A 1 118 ? 8.691 -2.631 -16.959 1.00 82.50 118 ARG A C 1
ATOM 948 O O . ARG A 1 118 ? 9.233 -2.665 -15.854 1.00 82.50 118 ARG A O 1
ATOM 955 N N . GLN A 1 119 ? 9.083 -3.350 -18.000 1.00 88.62 119 GLN A N 1
ATOM 956 C CA . GLN A 1 119 ? 10.351 -4.065 -18.034 1.00 88.62 119 GLN A CA 1
ATOM 957 C C . GLN A 1 119 ? 11.341 -3.277 -18.887 1.00 88.62 119 GLN A C 1
ATOM 959 O O . GLN A 1 119 ? 10.969 -2.756 -19.939 1.00 88.62 119 GLN A O 1
ATOM 964 N N . PHE A 1 120 ? 12.576 -3.180 -18.420 1.00 88.12 120 PHE A N 1
ATOM 965 C CA . PHE A 1 120 ? 13.685 -2.609 -19.173 1.00 88.12 120 PHE A CA 1
ATOM 966 C C . PHE A 1 120 ? 14.758 -3.680 -19.311 1.00 88.12 120 PHE A C 1
ATOM 968 O O . PHE A 1 120 ? 15.022 -4.359 -18.324 1.00 88.12 120 PHE A O 1
ATOM 975 N N . PRO A 1 121 ? 15.388 -3.845 -20.477 1.00 88.50 121 PRO A N 1
ATOM 976 C CA . PRO A 1 121 ? 16.594 -4.655 -20.590 1.00 88.50 121 PRO A CA 1
ATOM 977 C C . PRO A 1 121 ? 17.661 -4.208 -19.577 1.00 88.50 121 PRO A C 1
ATOM 979 O O . PRO A 1 121 ? 17.782 -3.017 -19.286 1.00 88.50 121 PRO A O 1
ATOM 982 N N . LEU A 1 122 ? 18.444 -5.144 -19.026 1.00 86.94 122 LEU A N 1
ATOM 983 C CA . LEU A 1 122 ? 19.461 -4.813 -18.016 1.00 86.94 122 LEU A CA 1
ATOM 984 C C . LEU A 1 122 ? 20.531 -3.843 -18.549 1.00 86.94 122 LEU A C 1
ATOM 986 O O . LEU A 1 122 ? 20.979 -2.956 -17.824 1.00 86.94 122 LEU A O 1
ATOM 990 N N . ASN A 1 123 ? 20.902 -3.971 -19.824 1.00 89.38 123 ASN A N 1
ATOM 991 C CA . ASN A 1 123 ? 21.810 -3.052 -20.518 1.00 89.38 123 ASN A CA 1
ATOM 992 C C . ASN A 1 123 ? 21.244 -1.624 -20.655 1.00 89.38 123 ASN A C 1
ATOM 994 O O . ASN A 1 123 ? 22.021 -0.685 -20.803 1.00 89.38 123 ASN A O 1
ATOM 998 N N . ASP A 1 124 ? 19.929 -1.443 -20.500 1.00 88.81 124 ASP A N 1
ATOM 999 C CA . ASP A 1 124 ? 19.235 -0.154 -20.589 1.00 88.81 124 ASP A CA 1
ATOM 1000 C C . ASP A 1 124 ? 18.862 0.424 -19.210 1.00 88.81 124 ASP A C 1
ATOM 1002 O O . ASP A 1 124 ? 17.930 1.226 -19.082 1.00 88.81 124 ASP A O 1
ATOM 1006 N N . PHE A 1 125 ? 19.585 0.062 -18.143 1.00 88.12 125 PHE A N 1
ATOM 1007 C CA . PHE A 1 125 ? 19.268 0.528 -16.786 1.00 88.12 125 PHE A CA 1
ATOM 1008 C C . PHE A 1 125 ? 19.209 2.065 -16.676 1.00 88.12 125 PHE A C 1
ATOM 1010 O O . PHE A 1 125 ? 18.350 2.599 -15.974 1.00 88.12 125 PHE A O 1
ATOM 1017 N N . LEU A 1 126 ? 20.048 2.805 -17.414 1.00 90.00 126 LEU A N 1
ATOM 1018 C CA . LEU A 1 126 ? 20.007 4.274 -17.445 1.00 90.00 126 LEU A CA 1
ATOM 1019 C C . LEU A 1 126 ? 18.689 4.815 -18.014 1.00 90.00 126 LEU A C 1
ATOM 1021 O O . LEU A 1 126 ? 18.185 5.833 -17.535 1.00 90.00 126 LEU A O 1
ATOM 1025 N N . ALA A 1 127 ? 18.110 4.141 -19.010 1.00 86.56 127 ALA A N 1
ATOM 1026 C CA . ALA A 1 127 ? 16.800 4.499 -19.541 1.00 86.56 127 ALA A CA 1
ATOM 1027 C C . ALA A 1 127 ? 15.699 4.224 -18.508 1.00 86.56 127 ALA A C 1
ATOM 1029 O O . ALA A 1 127 ? 14.802 5.052 -18.347 1.00 86.56 127 ALA A O 1
ATOM 1030 N N . ALA A 1 128 ? 15.807 3.128 -17.747 1.00 87.00 128 ALA A N 1
ATOM 1031 C CA . ALA A 1 128 ? 14.903 2.838 -16.635 1.00 87.00 128 ALA A CA 1
ATOM 1032 C C . ALA A 1 128 ? 14.947 3.936 -15.555 1.00 87.00 128 ALA A C 1
ATOM 1034 O O . ALA A 1 128 ? 13.899 4.407 -15.107 1.00 87.00 128 ALA A O 1
ATOM 1035 N N . PHE A 1 129 ? 16.146 4.405 -15.187 1.00 86.31 129 PHE A N 1
ATOM 1036 C CA . PHE A 1 129 ? 16.323 5.515 -14.244 1.00 86.31 129 PHE A CA 1
ATOM 1037 C C . PHE A 1 129 ? 15.734 6.829 -14.767 1.00 86.31 129 PHE A C 1
ATOM 10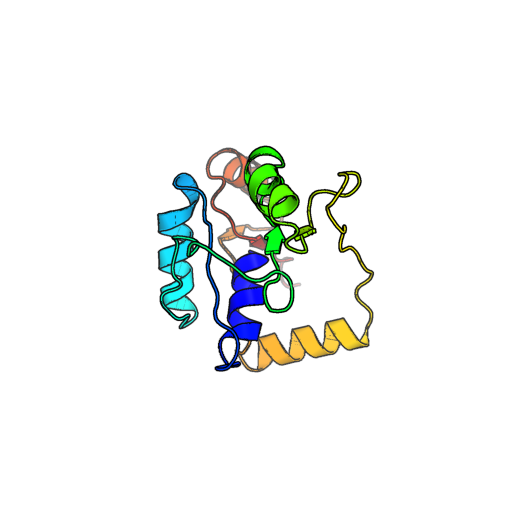39 O O . PHE A 1 129 ? 14.967 7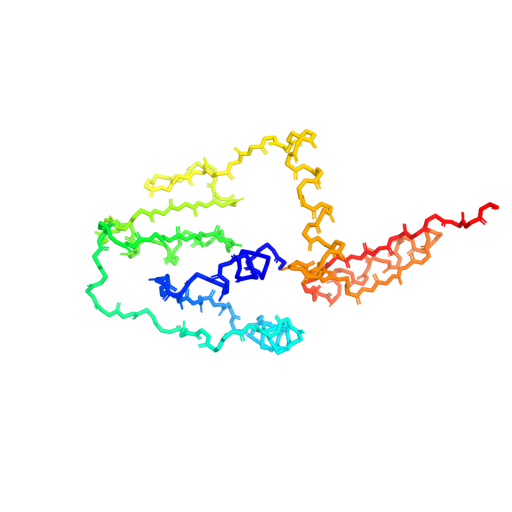.480 -14.055 1.00 86.31 129 PHE A O 1
ATOM 1046 N N . LYS A 1 130 ? 16.049 7.214 -16.012 1.00 87.50 130 LYS A N 1
ATOM 1047 C CA . LYS A 1 130 ? 15.503 8.433 -16.635 1.00 87.50 130 LYS A CA 1
ATOM 1048 C C . LYS A 1 130 ? 13.979 8.386 -16.712 1.00 87.50 130 LYS A C 1
ATOM 1050 O O . LYS A 1 130 ? 13.318 9.360 -16.359 1.00 87.50 130 LYS A O 1
ATOM 1055 N N . TYR A 1 131 ? 13.421 7.241 -17.099 1.00 83.81 131 TYR A N 1
ATOM 1056 C CA . TYR A 1 131 ? 11.977 7.038 -17.142 1.00 83.81 131 TYR A CA 1
ATOM 1057 C C . TYR A 1 131 ? 11.337 7.235 -15.762 1.00 83.81 131 TYR A C 1
ATOM 1059 O O . TYR A 1 131 ? 10.359 7.966 -15.648 1.00 83.81 131 TYR A O 1
ATOM 1067 N N . GLN A 1 132 ? 11.917 6.661 -14.702 1.00 81.06 132 GLN A N 1
ATOM 1068 C CA . GLN A 1 132 ? 11.416 6.820 -13.333 1.00 81.06 132 GLN A CA 1
ATOM 1069 C C . GLN A 1 132 ? 11.427 8.286 -12.859 1.00 81.06 132 GLN A C 1
ATOM 1071 O O . GLN A 1 132 ? 10.551 8.687 -12.091 1.00 81.06 132 GLN A O 1
ATOM 1076 N N . GLN A 1 133 ? 12.403 9.086 -13.302 1.00 81.94 133 GLN A N 1
ATOM 1077 C CA . GLN A 1 133 ? 12.489 10.516 -12.980 1.00 81.94 133 GLN A CA 1
ATOM 1078 C C . GLN A 1 133 ? 11.447 11.351 -13.739 1.00 81.94 133 GLN A C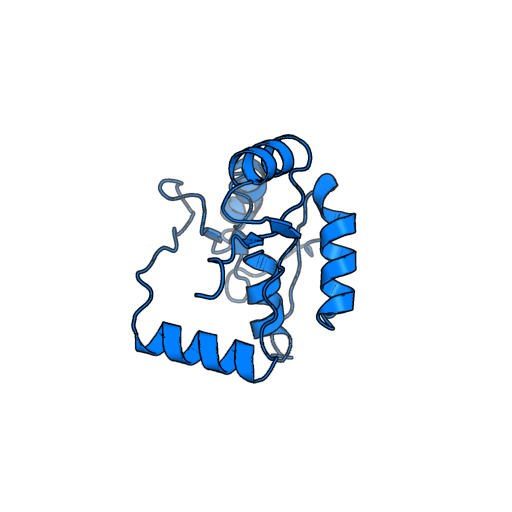 1
ATOM 1080 O O . GLN A 1 133 ? 10.850 12.257 -13.161 1.00 81.94 133 GLN A O 1
ATOM 1085 N N . GLN A 1 134 ? 11.223 11.048 -15.021 1.00 77.44 134 GLN A N 1
ATOM 1086 C CA . GLN A 1 134 ? 10.342 11.816 -15.912 1.00 77.44 134 GLN A CA 1
ATOM 1087 C C . GLN A 1 134 ? 8.864 11.443 -15.766 1.00 77.44 134 GLN A C 1
ATOM 1089 O O . GLN A 1 134 ? 7.980 12.284 -15.901 1.00 77.44 134 GLN A O 1
ATOM 1094 N N . ALA A 1 135 ? 8.597 10.174 -15.481 1.00 64.62 135 ALA A N 1
ATOM 1095 C CA . ALA A 1 135 ? 7.271 9.607 -15.360 1.00 64.62 135 ALA A CA 1
ATOM 1096 C C . ALA A 1 135 ? 7.199 8.855 -14.024 1.00 64.62 135 ALA A C 1
ATOM 1098 O O . ALA A 1 135 ? 7.311 7.628 -14.010 1.00 64.62 135 ALA A O 1
ATOM 1099 N N . PRO A 1 136 ? 6.988 9.551 -12.885 1.00 61.62 136 PRO A N 1
ATOM 1100 C CA . PRO A 1 136 ? 6.965 8.950 -11.544 1.00 61.62 136 PRO A CA 1
ATOM 1101 C C . PRO A 1 136 ? 5.753 8.026 -11.306 1.00 61.62 136 PRO A C 1
ATOM 1103 O O . PRO A 1 136 ? 5.305 7.833 -10.169 1.00 61.62 136 PRO A O 1
ATOM 1106 N N . HIS A 1 137 ? 5.187 7.455 -12.373 1.00 56.69 137 HIS A N 1
ATOM 1107 C CA . HIS A 1 137 ? 4.154 6.442 -12.337 1.00 56.69 137 HIS A CA 1
ATOM 1108 C C . HIS A 1 137 ? 4.581 5.325 -11.387 1.00 56.69 137 HIS A C 1
ATOM 1110 O O . HIS A 1 137 ? 5.636 4.707 -11.495 1.00 56.69 137 HIS A O 1
ATOM 1116 N N . ARG A 1 138 ? 3.741 5.138 -10.372 1.00 67.06 138 ARG A N 1
ATOM 1117 C CA . ARG A 1 138 ? 4.068 4.454 -9.126 1.00 67.06 138 ARG A CA 1
ATOM 1118 C C . ARG A 1 138 ? 4.016 2.938 -9.300 1.00 67.06 138 ARG A C 1
ATOM 1120 O O . ARG A 1 138 ? 3.084 2.301 -8.813 1.00 67.06 138 ARG A O 1
ATOM 1127 N N . GLY A 1 139 ? 5.002 2.350 -9.959 1.00 66.44 139 GLY A N 1
ATOM 1128 C CA . GLY A 1 139 ? 5.159 0.899 -10.059 1.00 66.44 139 GLY A CA 1
ATOM 1129 C C . GLY A 1 139 ? 6.604 0.467 -9.865 1.00 66.44 139 GLY A C 1
ATOM 1130 O O . GLY A 1 139 ? 7.490 1.299 -9.702 1.00 66.44 139 GLY A O 1
ATOM 1131 N N . ARG A 1 140 ? 6.837 -0.845 -9.848 1.00 79.25 140 ARG A N 1
ATOM 1132 C CA . ARG A 1 140 ? 8.197 -1.385 -9.937 1.00 79.25 140 ARG A CA 1
ATOM 1133 C C . ARG A 1 140 ? 8.575 -1.542 -11.402 1.00 79.25 140 ARG A C 1
ATOM 1135 O O . ARG A 1 140 ? 7.741 -1.939 -12.217 1.00 79.25 140 ARG A O 1
ATOM 1142 N N . HIS A 1 141 ? 9.828 -1.252 -11.715 1.00 84.12 141 HIS A N 1
ATOM 1143 C CA . HIS A 1 141 ? 10.422 -1.598 -12.994 1.00 84.12 141 HIS A CA 1
ATOM 1144 C C . HIS A 1 141 ? 11.245 -2.866 -12.829 1.00 84.12 141 HIS A C 1
ATOM 1146 O O . HIS A 1 141 ? 11.956 -3.013 -11.836 1.00 84.12 141 HIS A O 1
ATOM 1152 N N . LEU A 1 142 ? 11.098 -3.796 -13.766 1.00 85.69 142 LEU A N 1
ATOM 1153 C CA . LEU A 1 142 ? 11.831 -5.054 -13.743 1.00 85.69 142 LEU A CA 1
ATOM 1154 C C . LEU A 1 142 ? 12.985 -4.973 -14.743 1.00 85.69 142 LEU A C 1
ATOM 1156 O O . LEU A 1 142 ? 12.771 -4.610 -15.897 1.00 85.69 142 LEU A O 1
ATOM 1160 N N . LEU A 1 143 ? 14.187 -5.296 -14.276 1.00 87.56 143 LEU A N 1
ATOM 1161 C CA . LEU A 1 143 ? 15.397 -5.422 -15.084 1.00 87.56 143 LEU A CA 1
ATOM 1162 C C . LEU A 1 143 ? 15.721 -6.921 -15.166 1.00 87.56 143 LEU A C 1
ATOM 1164 O O . LEU A 1 143 ? 16.307 -7.453 -14.221 1.00 87.56 143 LEU A O 1
ATOM 1168 N N . PRO A 1 144 ? 15.263 -7.644 -16.203 1.00 84.88 144 PRO A N 1
ATOM 1169 C CA . PRO A 1 144 ? 15.525 -9.065 -16.311 1.00 84.88 144 PRO A CA 1
ATOM 1170 C C . PRO A 1 144 ? 16.983 -9.282 -16.716 1.00 84.88 144 PRO A C 1
ATOM 1172 O O . PRO A 1 144 ? 17.506 -8.596 -17.597 1.00 84.88 144 PRO A O 1
ATOM 1175 N N . PHE A 1 145 ? 17.626 -10.270 -16.099 1.00 83.69 145 PHE A N 1
ATOM 1176 C CA . PHE A 1 145 ? 18.889 -10.778 -16.614 1.00 83.69 145 PHE A CA 1
ATOM 1177 C C . PHE A 1 145 ? 18.644 -11.455 -17.970 1.00 83.69 145 PHE A C 1
ATOM 1179 O O . PHE A 1 145 ? 17.621 -12.135 -18.126 1.00 83.69 145 PHE A O 1
ATOM 1186 N N . PRO A 1 146 ? 19.543 -11.277 -18.955 1.00 75.50 146 PRO A N 1
ATOM 1187 C CA . PRO A 1 146 ? 19.472 -12.043 -20.189 1.00 75.50 146 PRO A CA 1
ATOM 1188 C C . PRO A 1 146 ? 19.519 -13.535 -19.845 1.00 75.50 146 PRO A C 1
ATOM 1190 O O . PRO A 1 146 ? 20.297 -13.954 -18.986 1.00 75.50 146 PRO A O 1
ATOM 1193 N N . ARG A 1 147 ? 18.643 -14.328 -20.472 1.00 72.75 147 ARG A N 1
ATOM 1194 C CA . ARG A 1 147 ? 18.720 -15.787 -20.356 1.00 72.75 147 ARG A CA 1
ATOM 1195 C C . ARG A 1 147 ? 20.034 -16.217 -21.009 1.00 72.75 147 ARG A C 1
ATOM 1197 O O . ARG A 1 147 ? 20.268 -15.842 -22.156 1.00 72.75 147 ARG A O 1
ATOM 1204 N N . VAL A 1 148 ? 20.872 -16.913 -20.242 1.00 51.72 148 VAL A N 1
ATOM 1205 C CA . VAL A 1 148 ? 22.069 -17.604 -20.746 1.00 51.72 148 VAL A CA 1
ATOM 1206 C C . VAL A 1 148 ? 21.625 -18.828 -21.531 1.00 51.72 148 VAL A C 1
ATOM 1208 O O . VAL A 1 148 ? 20.654 -19.476 -21.072 1.00 51.72 148 VAL A O 1
#

Foldseek 3Di:
DVVLQVQLVCQPPVVDQDADADDPVCPVVVVVSCVVLVGDDHHPDDDPPDDQVRDEAEAPPPDVVVCVVVLVVVHQAEYCRDPDDPSYHYDDDDQDPVNVVVVVVCVVVSSDDAFAPEEDALVCVVVVVVCCVVPVSPHDYHHDDPDD

Secondary structure (DSSP, 8-state):
-HHHHHHHHHTT-TT---B----GGGHHHHHHHHHHTT----B-SPPSS--GGG--EEE-S--GGGTHHHHHTT--EEESS-SS-TT-EE---PPPHHHHHHHHHHHHTTS----EEEE--GGGHHHHHHHHHH---SSEEE-PPPP-

Sequence (148 aa):
MIGLSILQLLKSKPIIKIWSQVRSTAQTYFHSRRQEYDLPAYQQLLPRGLEAASTLVIDLAGRVENLVPLIQQRLPVWSLILSQTVGIQFISGPIWPADYRHLLYLMQTGQIHLPIARQFPLNDFLAAFKYQQQAPHRGRHLLPFPRV

Organism: NCBI:txid2675299